Protein AF-A0AAW9I8V8-F1 (afdb_monomer)

Nearest PDB structures (foldseek):
  6n9m-assembly1_A  TM=9.221E-01  e=2.741E-08  Salmonella enterica subsp. enterica serovar Typhimurium str. LT2
  3rys-assembly2_B  TM=9.047E-01  e=4.796E-08  Paenarthrobacter aurescens TC1
  3pbm-assembly1_A  TM=9.162E-01  e=6.545E-08  Pseudomonas aeruginosa
  6n91-assembly1_B  TM=9.240E-01  e=1.297E-07  Vibrio cholerae O1 biovar El Tor str. N16961
  4gxw-assembly2_B  TM=9.388E-01  e=1.663E-07  Burkholderia ambifaria AMMD

Sequence (135 aa):
VSEVIESIIDGIKDAEEKYPIKANLILGCMRTMTLDDAIYVVEEGKKFLNKGVVAIDLCGAENEGFAFEFKEAIDLAREYGYRVTIHAGEAASGVNVLEAVEILKAERIGHGIGIRDVKDAYDIVKNKNIVLEMC

pLDDT: mean 97.67, std 1.75, range [90.06, 98.88]

Radius of gyration: 15.3 Å; Cα contacts (8 Å, |Δi|>4): 236; chains: 1; bounding box: 38×30×40 Å

Organism: Clostridium perfringens (NCBI:txid1502)

Mean predicted aligned error: 2.28 Å

InterPro domains:
  IPR001365 Adenosine deaminase domain [PF00962] (2-135)
  IPR006330 Adenosine/adenine deaminase [PTHR11409] (3-135)
  IPR032466 Metal-dependent hydrolase [SSF51556] (3-135)

Solvent-accessible surface area (backbone atoms only — not comparable to full-atom values): 7240 Å² total; per-residue (Å²): 110,54,70,60,53,51,53,51,41,51,53,48,51,59,45,46,76,76,39,103,56,85,84,74,40,66,49,72,37,49,64,88,54,54,58,68,57,42,35,49,50,44,61,49,45,56,84,34,53,87,69,39,33,54,30,38,32,43,38,70,84,63,66,86,68,53,46,69,67,44,31,65,37,45,53,52,31,46,74,76,63,39,42,39,38,30,54,21,8,73,80,56,42,10,64,49,37,36,36,32,44,72,68,50,54,32,57,30,28,33,40,39,68,23,20,81,83,25,68,68,24,42,47,51,36,62,76,68,65,42,47,63,51,76,126

Secondary structure (DSSP, 8-state):
-HHHHHHHHHHHHHHHHHSS----EEEEEETTS-HHHHHHHHHHHGGGBTTTEEEEEEESS--TTHHHHTHHHHHHHHHHT-EEEEEESSSS-HHHHHHHHHTS--SEEEE-GGGGG-HHHHHHHHHHTPEEE--

Structure (mmCIF, N/CA/C/O backbone):
data_AF-A0AAW9I8V8-F1
#
_entry.id   AF-A0AAW9I8V8-F1
#
loop_
_atom_site.group_PDB
_atom_site.id
_atom_site.type_symbol
_atom_site.label_atom_id
_atom_site.label_alt_id
_atom_site.label_comp_id
_atom_site.label_asym_id
_atom_site.label_entity_id
_atom_site.label_seq_id
_atom_site.pdbx_PDB_ins_code
_atom_site.Cartn_x
_atom_site.Cartn_y
_atom_site.Cartn_z
_atom_site.occupancy
_atom_site.B_iso_or_equiv
_atom_site.auth_seq_id
_atom_site.auth_comp_id
_atom_site.auth_asym_id
_atom_site.auth_atom_id
_atom_site.pdbx_PDB_model_num
ATOM 1 N N . VAL A 1 1 ? 3.437 13.163 12.119 1.00 90.06 1 VAL A N 1
ATOM 2 C CA . VAL A 1 1 ? 2.765 11.957 11.572 1.00 90.06 1 VAL A CA 1
ATOM 3 C C . VAL A 1 1 ? 1.784 11.361 12.578 1.00 90.06 1 VAL A C 1
ATOM 5 O O . VAL A 1 1 ? 0.604 11.332 12.262 1.00 90.06 1 VAL A O 1
ATOM 8 N N . SER A 1 2 ? 2.213 10.977 13.789 1.00 95.75 2 SER A N 1
ATOM 9 C CA . SER A 1 2 ? 1.327 10.356 14.800 1.00 95.75 2 SER A CA 1
ATOM 10 C C . SER A 1 2 ? 0.019 11.115 15.093 1.00 95.75 2 SER A C 1
ATOM 12 O O . SER A 1 2 ? -1.040 10.506 15.037 1.00 95.75 2 SER A O 1
ATOM 14 N N . GLU A 1 3 ? 0.067 12.431 15.334 1.00 97.88 3 GLU A N 1
ATOM 15 C CA . GLU A 1 3 ? -1.138 13.237 15.632 1.00 97.88 3 GLU A CA 1
ATOM 16 C C . GLU A 1 3 ? -2.171 13.215 14.488 1.00 97.88 3 GLU A C 1
ATOM 18 O O . GLU A 1 3 ? -3.377 13.158 14.721 1.00 97.88 3 GLU A O 1
ATOM 23 N N . VAL A 1 4 ? -1.701 13.197 13.234 1.00 98.25 4 VAL A N 1
ATOM 24 C CA . VAL A 1 4 ? -2.569 13.109 12.049 1.00 98.25 4 VAL A CA 1
ATOM 25 C C . VAL A 1 4 ? -3.235 11.736 11.974 1.00 98.25 4 VAL A C 1
ATOM 27 O O . VAL A 1 4 ? -4.433 11.652 11.717 1.00 98.25 4 VAL A O 1
ATOM 30 N N . ILE A 1 5 ? -2.478 10.664 12.230 1.00 98.44 5 ILE A N 1
ATOM 31 C CA . ILE A 1 5 ? -3.011 9.295 12.255 1.00 98.44 5 ILE A CA 1
ATOM 32 C C . ILE A 1 5 ? -4.076 9.161 13.350 1.00 98.44 5 ILE A C 1
ATOM 34 O O . ILE A 1 5 ? -5.162 8.651 13.081 1.00 98.44 5 ILE A O 1
ATOM 38 N N . GLU A 1 6 ? -3.789 9.650 14.557 1.00 98.38 6 GLU A N 1
ATOM 39 C CA . GLU A 1 6 ? -4.718 9.620 15.691 1.00 98.38 6 GLU A CA 1
ATOM 40 C C . GLU A 1 6 ? -6.015 10.374 15.378 1.00 98.38 6 GLU A C 1
ATOM 42 O O . GLU A 1 6 ? -7.100 9.813 15.522 1.00 98.38 6 GLU A O 1
ATOM 47 N N . SER A 1 7 ? -5.904 11.581 14.817 1.00 98.62 7 SER A N 1
ATOM 48 C CA . SER A 1 7 ? -7.061 12.396 14.426 1.00 98.62 7 SER A CA 1
ATOM 49 C C . SER A 1 7 ? -7.964 11.695 13.401 1.00 98.62 7 SER A C 1
ATOM 51 O O . SER A 1 7 ? -9.190 11.770 13.492 1.00 98.62 7 SER A O 1
ATOM 53 N N . ILE A 1 8 ? -7.382 10.988 12.423 1.00 98.62 8 ILE A N 1
ATOM 54 C CA . ILE A 1 8 ? -8.154 10.224 11.428 1.00 98.62 8 ILE A CA 1
ATOM 55 C C . ILE A 1 8 ? -8.848 9.026 12.082 1.00 98.62 8 ILE A C 1
ATOM 57 O O . ILE A 1 8 ? -10.013 8.758 11.793 1.00 98.62 8 ILE A O 1
ATOM 61 N N . ILE A 1 9 ? -8.151 8.307 12.965 1.00 98.50 9 ILE A N 1
ATOM 62 C CA . ILE A 1 9 ? -8.713 7.156 13.680 1.00 98.50 9 ILE A CA 1
ATOM 63 C C . ILE A 1 9 ? -9.888 7.583 14.563 1.00 98.50 9 ILE A C 1
ATOM 65 O O . ILE A 1 9 ? -10.900 6.886 14.598 1.00 98.50 9 ILE A O 1
ATOM 69 N N . ASP A 1 10 ? -9.789 8.721 15.244 1.00 98.50 10 ASP A N 1
ATOM 70 C CA . ASP A 1 10 ? -10.889 9.244 16.053 1.00 98.50 10 ASP A CA 1
ATOM 71 C C . ASP A 1 10 ? -12.086 9.645 15.182 1.00 98.50 10 ASP A C 1
ATOM 73 O O . ASP A 1 10 ? -13.217 9.272 15.488 1.00 98.50 10 ASP A O 1
ATOM 77 N N . GLY A 1 11 ? -11.846 10.264 14.020 1.00 98.62 11 GLY A N 1
ATOM 78 C CA . GLY A 1 11 ? -12.899 10.512 13.031 1.00 98.62 11 GLY A CA 1
ATOM 79 C C . GLY A 1 11 ? -13.570 9.232 12.510 1.00 98.62 11 GLY A C 1
ATOM 80 O O . GLY A 1 11 ? -14.786 9.209 12.311 1.00 98.62 11 GLY A O 1
ATOM 81 N N . ILE A 1 12 ? -12.805 8.149 12.322 1.00 98.50 12 ILE A N 1
ATOM 82 C CA . ILE A 1 12 ? -13.348 6.828 11.968 1.00 98.50 12 ILE A CA 1
ATOM 83 C C . ILE A 1 12 ? -14.254 6.305 13.090 1.00 98.50 12 ILE A C 1
ATOM 85 O O . ILE A 1 12 ? -15.381 5.903 12.802 1.00 98.50 12 ILE A O 1
ATOM 89 N N . LYS A 1 13 ? -13.810 6.345 14.355 1.00 98.19 13 LYS A N 1
ATOM 90 C CA . LYS A 1 13 ? -14.615 5.890 15.506 1.00 98.19 13 LYS A CA 1
ATOM 91 C C . LYS A 1 13 ? -15.937 6.651 15.595 1.00 98.19 13 LYS A C 1
ATOM 93 O O . LYS A 1 13 ? -16.993 6.026 15.652 1.00 98.19 13 LYS A O 1
ATOM 98 N N . ASP A 1 14 ? -15.883 7.978 15.503 1.00 98.44 14 ASP A N 1
ATOM 99 C CA . ASP A 1 14 ? -17.065 8.842 15.505 1.00 98.44 14 ASP A CA 1
ATOM 100 C C . ASP A 1 14 ? -18.064 8.474 14.397 1.00 98.44 14 ASP A C 1
ATOM 102 O O . ASP A 1 14 ? -19.281 8.561 14.585 1.00 98.44 14 ASP A O 1
ATOM 106 N N . ALA A 1 15 ? -17.566 8.103 13.214 1.00 98.44 15 ALA A N 1
ATOM 107 C CA . ALA A 1 15 ? -18.404 7.712 12.088 1.00 98.44 15 ALA A CA 1
ATOM 108 C C . ALA A 1 15 ? -19.019 6.316 12.281 1.00 98.44 15 ALA A C 1
ATOM 110 O O . ALA A 1 15 ? -20.198 6.136 11.976 1.00 98.44 15 ALA A O 1
ATOM 111 N N . GLU A 1 16 ? -18.265 5.352 12.818 1.00 98.25 16 GLU A N 1
ATOM 112 C CA . GLU A 1 16 ? -18.773 4.007 13.127 1.00 98.25 16 GLU A CA 1
ATOM 113 C C . GLU A 1 16 ? -19.827 4.003 14.247 1.00 98.25 16 GLU A C 1
ATOM 115 O O . GLU A 1 16 ? -20.674 3.111 14.284 1.00 98.25 16 GLU A O 1
ATOM 120 N N . GLU A 1 17 ? -19.804 4.986 15.154 1.00 98.19 17 GLU A N 1
ATOM 121 C CA . GLU A 1 17 ? -20.857 5.168 16.164 1.00 98.19 17 GLU A CA 1
ATOM 122 C C . GLU A 1 17 ? -22.158 5.723 15.565 1.00 98.19 17 GLU A C 1
ATOM 124 O O . GLU A 1 17 ? -23.254 5.396 16.026 1.00 98.19 17 GLU A O 1
ATOM 129 N N . LYS A 1 18 ? -22.051 6.571 14.536 1.00 98.62 18 LYS A N 1
ATOM 130 C CA . LYS A 1 18 ? -23.192 7.281 13.932 1.00 98.62 18 LYS A CA 1
ATOM 131 C C . LYS A 1 18 ? -23.829 6.522 12.772 1.00 98.62 18 LYS A C 1
ATOM 133 O O . LYS A 1 18 ? -25.017 6.704 12.504 1.00 98.62 18 LYS A O 1
ATOM 138 N N . TYR A 1 19 ? -23.056 5.698 12.072 1.00 98.38 19 TYR A N 1
ATOM 139 C CA . TYR A 1 19 ? -23.467 5.053 10.831 1.00 98.38 19 TYR A CA 1
ATOM 140 C C . TYR A 1 19 ? -23.111 3.561 10.839 1.00 98.38 19 TYR A C 1
ATOM 142 O O . TYR A 1 19 ? -22.099 3.174 11.419 1.00 98.38 19 TYR A O 1
ATOM 150 N N . PRO A 1 20 ? -23.886 2.700 10.153 1.00 97.81 20 PRO A N 1
ATOM 151 C CA . PRO A 1 20 ? -23.621 1.263 10.074 1.00 97.81 20 PRO A CA 1
ATOM 152 C C . PRO A 1 20 ? -22.504 0.948 9.063 1.00 97.81 20 PRO A C 1
ATOM 154 O O . PRO A 1 20 ? -22.692 0.168 8.130 1.00 97.81 20 PRO A O 1
ATOM 157 N N . ILE A 1 21 ? -21.346 1.585 9.223 1.00 97.88 21 ILE A N 1
ATOM 158 C CA . ILE A 1 21 ? -20.149 1.380 8.405 1.00 97.88 21 ILE A CA 1
ATOM 159 C C . ILE A 1 21 ? -19.007 0.858 9.271 1.00 97.88 21 ILE A C 1
ATOM 161 O O . ILE A 1 21 ? -19.015 1.019 10.490 1.00 97.88 21 ILE A O 1
ATOM 165 N N . LYS A 1 22 ? -18.025 0.232 8.621 1.00 97.81 22 LYS A N 1
ATOM 166 C CA . LYS A 1 22 ? -16.734 -0.108 9.215 1.00 97.81 22 LYS A CA 1
ATOM 167 C C . LYS A 1 22 ? -15.612 0.437 8.354 1.00 97.81 22 LYS A C 1
ATOM 169 O O . LYS A 1 22 ? -15.703 0.358 7.128 1.00 97.81 22 LYS A O 1
ATOM 174 N N . ALA A 1 23 ? -14.575 0.974 8.981 1.00 98.12 23 ALA A N 1
ATOM 175 C CA . ALA A 1 23 ? -13.451 1.568 8.279 1.00 98.12 23 ALA A CA 1
ATOM 176 C C . ALA A 1 23 ? -12.120 1.258 8.969 1.00 98.12 23 ALA A C 1
ATOM 178 O O . ALA A 1 23 ? -12.029 1.090 10.179 1.00 98.12 23 ALA A O 1
ATOM 179 N N . ASN A 1 24 ? -11.073 1.193 8.155 1.00 98.25 24 ASN A N 1
ATOM 180 C CA . ASN A 1 24 ? -9.689 1.109 8.596 1.00 98.25 24 ASN A CA 1
ATOM 181 C C . ASN A 1 24 ? -8.864 2.124 7.802 1.00 98.25 24 ASN A C 1
ATOM 183 O O . ASN A 1 24 ? -9.289 2.592 6.745 1.00 98.25 24 ASN A O 1
ATOM 187 N N . LEU A 1 25 ? -7.668 2.418 8.295 1.00 98.69 25 LEU A N 1
ATOM 188 C CA . LEU A 1 25 ? -6.722 3.341 7.694 1.00 98.69 25 LEU A CA 1
ATOM 189 C C . LEU A 1 25 ? -5.575 2.583 7.012 1.00 98.69 25 LEU A C 1
ATOM 191 O O . LEU A 1 25 ? -4.927 1.717 7.611 1.00 98.69 25 LEU A O 1
ATOM 195 N N . ILE A 1 26 ? -5.315 2.947 5.759 1.00 98.75 26 ILE A N 1
ATOM 196 C CA . ILE A 1 26 ? -4.112 2.581 5.009 1.00 98.75 26 ILE A CA 1
ATOM 197 C C . ILE A 1 26 ? -3.215 3.815 4.977 1.00 98.75 26 ILE A C 1
ATOM 199 O O . ILE A 1 26 ? -3.677 4.900 4.623 1.00 98.75 26 ILE A O 1
ATOM 203 N N . LEU A 1 27 ? -1.955 3.669 5.378 1.00 98.69 27 LEU A N 1
ATOM 204 C CA . LEU A 1 27 ? -0.986 4.758 5.291 1.00 98.69 27 LEU A CA 1
ATOM 205 C C . LEU A 1 27 ? -0.410 4.782 3.873 1.00 98.69 27 LEU A C 1
ATOM 207 O O . LEU A 1 27 ? 0.171 3.797 3.436 1.00 98.69 27 LEU A O 1
ATOM 211 N N . GLY A 1 28 ? -0.594 5.885 3.151 1.00 98.12 28 GLY A N 1
ATOM 212 C CA . GLY A 1 28 ? -0.028 6.068 1.815 1.00 98.12 28 GLY A CA 1
ATOM 213 C C . GLY A 1 28 ? 1.290 6.829 1.879 1.00 98.12 28 GLY A C 1
ATOM 214 O O . GLY A 1 28 ? 1.312 7.979 2.320 1.00 98.12 28 GLY A O 1
ATOM 215 N N . CYS A 1 29 ? 2.373 6.206 1.424 1.00 97.94 29 CYS A N 1
ATOM 216 C CA . CYS A 1 29 ? 3.652 6.870 1.197 1.00 97.94 29 CYS A CA 1
ATOM 217 C C . CYS A 1 29 ? 3.717 7.363 -0.255 1.00 97.94 29 CYS A C 1
ATOM 219 O O . CYS A 1 29 ? 3.482 6.609 -1.200 1.00 97.94 29 CYS A O 1
ATOM 221 N N . MET A 1 30 ? 4.045 8.641 -0.441 1.00 97.19 30 MET A N 1
ATOM 222 C CA . MET A 1 30 ? 4.167 9.229 -1.774 1.00 97.19 30 MET A CA 1
ATOM 223 C C . MET A 1 30 ? 5.531 8.877 -2.368 1.00 97.19 30 MET A C 1
ATOM 225 O O . MET A 1 30 ? 6.547 9.077 -1.715 1.00 97.19 30 MET A O 1
ATOM 229 N N . ARG A 1 31 ? 5.587 8.469 -3.637 1.00 95.62 31 ARG A N 1
ATOM 230 C CA . ARG A 1 31 ? 6.851 8.192 -4.356 1.00 95.62 31 ARG A CA 1
ATOM 231 C C . ARG A 1 31 ? 7.799 9.387 -4.473 1.00 95.62 31 ARG A C 1
ATOM 233 O O . ARG A 1 31 ? 8.955 9.221 -4.820 1.00 95.62 31 ARG A O 1
ATOM 240 N N . THR A 1 32 ? 7.308 10.599 -4.227 1.00 94.44 32 THR A N 1
ATOM 241 C CA . THR A 1 32 ? 8.132 11.815 -4.171 1.00 94.44 32 THR A CA 1
ATOM 242 C C . THR A 1 32 ? 8.808 12.018 -2.812 1.00 94.44 32 THR A C 1
ATOM 244 O O . THR A 1 32 ? 9.557 12.978 -2.656 1.00 94.44 32 THR A O 1
ATOM 247 N N . MET A 1 33 ? 8.492 11.189 -1.812 1.00 95.56 33 MET A N 1
ATOM 248 C CA . MET A 1 33 ? 9.166 11.185 -0.514 1.00 95.56 33 MET A CA 1
ATOM 249 C C . MET A 1 33 ? 10.535 10.525 -0.629 1.00 95.56 33 MET A C 1
ATOM 251 O O . MET A 1 33 ? 10.772 9.715 -1.520 1.00 95.56 33 MET A O 1
ATOM 255 N N . THR A 1 34 ? 11.423 10.841 0.309 1.00 97.69 34 THR A N 1
ATOM 256 C CA . THR A 1 34 ? 12.653 10.065 0.467 1.00 97.69 34 THR A CA 1
ATOM 257 C C . THR A 1 34 ? 12.344 8.692 1.071 1.00 97.69 34 THR A C 1
ATOM 259 O O . THR A 1 34 ? 11.308 8.504 1.720 1.00 97.69 34 THR A O 1
ATOM 262 N N . LEU A 1 35 ? 13.258 7.733 0.897 1.00 98.00 35 LEU A N 1
ATOM 263 C CA . LEU A 1 35 ? 13.167 6.436 1.571 1.00 98.00 35 LEU A CA 1
ATOM 264 C C . LEU A 1 35 ? 13.086 6.599 3.101 1.00 98.00 35 LEU A C 1
ATOM 266 O O . LEU A 1 35 ? 12.248 5.958 3.732 1.00 98.00 35 LEU A O 1
ATOM 270 N N . ASP A 1 36 ? 13.883 7.502 3.679 1.00 98.56 36 ASP A N 1
ATOM 271 C CA . ASP A 1 36 ? 13.893 7.781 5.122 1.00 98.56 36 ASP A CA 1
ATOM 272 C C . ASP A 1 36 ? 12.534 8.294 5.616 1.00 98.56 36 ASP A C 1
ATOM 274 O O . ASP A 1 36 ? 12.040 7.858 6.657 1.00 98.56 36 ASP A O 1
ATOM 278 N N . ASP A 1 37 ? 11.879 9.173 4.852 1.00 98.44 37 ASP A N 1
ATOM 279 C CA . ASP A 1 37 ? 10.543 9.659 5.204 1.00 98.44 37 ASP A CA 1
ATOM 280 C C . ASP A 1 37 ? 9.493 8.537 5.127 1.00 98.44 37 ASP A C 1
ATOM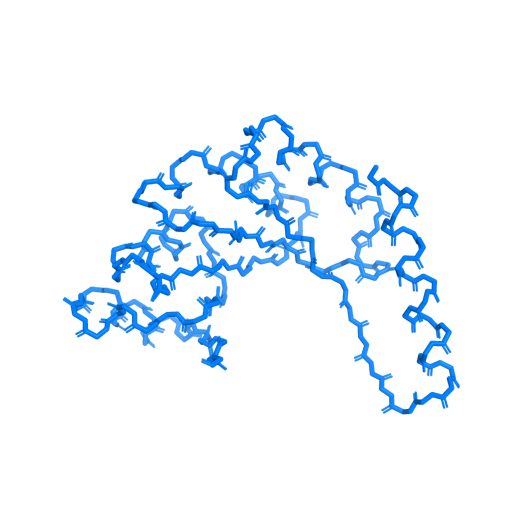 282 O O . ASP A 1 37 ? 8.582 8.478 5.957 1.00 98.44 37 ASP A O 1
ATOM 286 N N . ALA A 1 38 ? 9.604 7.629 4.150 1.00 98.50 38 ALA A N 1
ATOM 287 C CA . ALA A 1 38 ? 8.715 6.472 4.045 1.00 98.50 38 ALA A CA 1
ATOM 288 C C . ALA A 1 38 ? 8.914 5.499 5.221 1.00 98.50 38 ALA A C 1
ATOM 290 O O . ALA A 1 38 ? 7.931 5.025 5.796 1.00 98.50 38 ALA A O 1
ATOM 291 N N . ILE A 1 39 ? 10.165 5.253 5.627 1.00 98.75 39 ILE A N 1
ATOM 292 C CA . ILE A 1 39 ? 10.503 4.485 6.835 1.00 98.75 39 ILE A CA 1
ATOM 293 C C . ILE A 1 39 ? 9.908 5.165 8.072 1.00 98.75 39 ILE A C 1
ATOM 295 O O . ILE A 1 39 ? 9.239 4.510 8.873 1.00 98.75 39 ILE A O 1
ATOM 299 N N . TYR A 1 40 ? 10.058 6.484 8.196 1.00 98.56 40 TYR A N 1
ATOM 300 C CA . TYR A 1 40 ? 9.511 7.247 9.316 1.00 98.56 40 TYR A CA 1
ATOM 301 C C . TYR A 1 40 ? 7.980 7.121 9.425 1.00 98.56 40 TYR A C 1
ATOM 303 O O . TYR A 1 40 ? 7.445 6.963 10.525 1.00 98.56 40 TYR A O 1
ATOM 311 N N . VAL A 1 41 ? 7.250 7.119 8.301 1.00 98.56 41 VAL A N 1
ATOM 312 C CA . VAL A 1 41 ? 5.795 6.862 8.295 1.00 98.56 41 VAL A CA 1
ATOM 313 C C . VAL A 1 41 ? 5.465 5.461 8.814 1.00 98.56 41 VAL A C 1
ATOM 315 O O . VAL A 1 41 ? 4.537 5.312 9.616 1.00 98.56 41 VAL A O 1
ATOM 318 N N . VAL A 1 42 ? 6.221 4.443 8.396 1.00 98.62 42 VAL A N 1
ATOM 319 C CA . VAL A 1 42 ? 6.050 3.057 8.859 1.00 98.62 42 VAL A CA 1
ATOM 320 C C . VAL A 1 42 ? 6.306 2.942 10.365 1.00 98.62 42 VAL A C 1
ATOM 322 O O . VAL A 1 42 ? 5.518 2.330 11.087 1.00 98.62 42 VAL A O 1
ATOM 325 N N . GLU A 1 43 ? 7.369 3.563 10.873 1.00 98.50 43 GLU A N 1
ATOM 326 C CA . GLU A 1 43 ? 7.697 3.539 12.301 1.00 98.50 43 GLU A CA 1
ATOM 327 C C . GLU A 1 43 ? 6.649 4.253 13.159 1.00 98.50 43 GLU A C 1
ATOM 329 O O . GLU A 1 43 ? 6.204 3.721 14.182 1.00 98.50 43 GLU A O 1
ATOM 334 N N . GLU A 1 44 ? 6.205 5.436 12.735 1.00 98.38 44 GLU A N 1
ATOM 335 C CA . GLU A 1 44 ? 5.198 6.204 13.463 1.00 98.38 44 GLU A CA 1
ATOM 336 C C . GLU A 1 44 ? 3.829 5.520 13.436 1.00 98.38 44 GLU A C 1
ATOM 338 O O . GLU A 1 44 ? 3.140 5.457 14.459 1.00 98.38 44 GLU A O 1
ATOM 343 N N . GLY A 1 45 ? 3.454 4.942 12.293 1.00 98.44 45 GLY A N 1
ATOM 344 C CA . GLY A 1 45 ? 2.203 4.211 12.145 1.00 98.44 45 GLY A CA 1
ATOM 345 C C . GLY A 1 45 ? 2.118 2.955 13.014 1.00 98.44 45 GLY A C 1
ATOM 346 O O . GLY A 1 45 ? 1.015 2.562 13.401 1.00 98.44 45 GLY A O 1
ATOM 347 N N . LYS A 1 46 ? 3.257 2.336 13.367 1.00 98.31 46 LYS A N 1
ATOM 348 C CA . LYS A 1 46 ? 3.303 1.044 14.072 1.00 98.31 46 LYS A CA 1
ATOM 349 C C . LYS A 1 46 ? 2.527 1.089 15.386 1.00 98.31 46 LYS A C 1
ATOM 351 O O . LYS A 1 46 ? 1.883 0.117 15.774 1.00 98.31 46 LYS A O 1
ATOM 356 N N . LYS A 1 47 ? 2.549 2.241 16.062 1.00 97.69 47 LYS A N 1
ATOM 357 C CA . LYS A 1 47 ? 1.849 2.497 17.335 1.00 97.69 47 LYS A CA 1
ATOM 358 C C . LYS A 1 47 ? 0.326 2.316 17.223 1.00 97.69 47 LYS A C 1
ATOM 360 O O . LYS A 1 47 ? -0.334 2.018 18.229 1.00 97.69 47 LYS A O 1
ATOM 365 N N . PHE A 1 48 ? -0.199 2.470 16.006 1.00 98.50 48 PHE A N 1
ATOM 366 C CA . PHE A 1 48 ? -1.613 2.437 15.639 1.00 98.50 48 PHE A CA 1
ATOM 367 C C . PHE A 1 48 ? -2.016 1.173 14.866 1.00 98.50 48 PHE A C 1
ATOM 369 O O . PHE A 1 48 ? -3.196 1.011 14.539 1.00 98.50 48 PHE A O 1
ATOM 376 N N . LEU A 1 49 ? -1.073 0.267 14.585 1.00 97.81 49 LEU A N 1
ATOM 377 C CA . LEU A 1 49 ? -1.367 -0.995 13.915 1.00 97.81 49 LEU A CA 1
ATOM 378 C C . LEU A 1 49 ? -2.338 -1.827 14.768 1.00 97.81 49 LEU A C 1
ATOM 380 O O . LEU A 1 49 ? -2.151 -1.968 15.979 1.00 97.81 49 LEU A O 1
ATOM 384 N N . ASN A 1 50 ? -3.398 -2.350 14.147 1.00 95.12 50 ASN A N 1
ATOM 385 C CA . ASN A 1 50 ? -4.531 -3.013 14.816 1.00 95.12 50 ASN A CA 1
ATOM 386 C C . ASN A 1 50 ? -5.343 -2.110 15.771 1.00 95.12 50 ASN A C 1
ATOM 388 O O . ASN A 1 50 ? -6.168 -2.606 16.536 1.00 95.12 50 ASN A O 1
ATOM 392 N N . LYS A 1 51 ? -5.140 -0.787 15.720 1.00 97.25 51 LYS A N 1
ATOM 393 C CA . LYS A 1 51 ? -5.942 0.233 16.426 1.00 97.25 51 LYS A CA 1
ATOM 394 C C . LYS A 1 51 ? -6.613 1.216 15.460 1.00 97.25 51 LYS A C 1
ATOM 396 O O . LYS A 1 51 ? -6.975 2.318 15.854 1.00 97.25 51 LYS A O 1
ATOM 401 N N . GLY A 1 52 ? -6.730 0.826 14.194 1.00 97.62 52 GLY A N 1
ATOM 402 C CA . GLY A 1 52 ? -7.272 1.632 1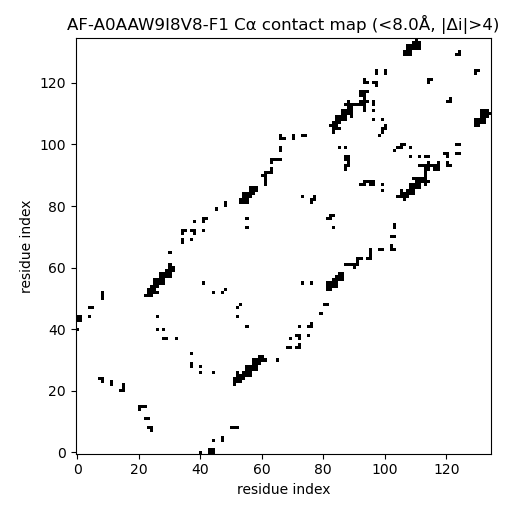3.104 1.00 97.62 52 GLY A CA 1
ATOM 403 C C . GLY A 1 52 ? -6.396 1.558 11.857 1.00 97.62 52 GLY A C 1
ATOM 404 O O . GLY A 1 52 ? -6.928 1.429 10.763 1.00 97.62 52 GLY A O 1
ATOM 405 N N . VAL A 1 53 ? -5.064 1.543 12.004 1.00 98.69 53 VAL A N 1
ATOM 406 C CA . VAL A 1 53 ? -4.142 1.304 10.879 1.00 98.69 53 VAL A CA 1
ATOM 407 C C . VAL A 1 53 ? -4.031 -0.192 10.596 1.00 98.69 53 VAL A C 1
ATOM 409 O O . VAL A 1 53 ? -3.870 -0.991 11.524 1.00 98.69 53 VAL A O 1
ATOM 412 N N . VAL A 1 54 ? -4.095 -0.568 9.315 1.00 98.69 54 VAL A N 1
ATOM 413 C CA . VAL A 1 54 ? -4.043 -1.978 8.879 1.00 98.69 54 VAL A CA 1
ATOM 414 C C . VAL A 1 54 ? -3.056 -2.260 7.749 1.00 98.69 54 VAL A C 1
ATOM 416 O O . VAL A 1 54 ? -2.621 -3.403 7.603 1.00 98.69 54 VAL A O 1
ATOM 419 N N . ALA A 1 55 ? -2.712 -1.260 6.938 1.00 98.75 55 ALA A N 1
ATOM 420 C CA . ALA A 1 55 ? -1.896 -1.465 5.747 1.00 98.75 55 ALA A CA 1
ATOM 421 C C . ALA A 1 55 ? -1.034 -0.247 5.402 1.00 98.75 55 ALA A C 1
ATOM 423 O O . ALA A 1 55 ? -1.271 0.857 5.900 1.00 98.75 55 ALA A O 1
ATOM 424 N N . ILE A 1 56 ? -0.047 -0.484 4.544 1.00 98.81 56 ILE A N 1
ATOM 425 C CA . ILE A 1 56 ? 0.785 0.523 3.883 1.00 98.81 56 ILE A CA 1
ATOM 426 C C . ILE A 1 56 ? 0.514 0.478 2.372 1.00 98.81 56 ILE A C 1
ATOM 428 O O . ILE A 1 56 ? 0.169 -0.581 1.836 1.00 98.81 56 ILE A O 1
ATOM 432 N N . ASP A 1 57 ? 0.676 1.621 1.714 1.00 98.81 57 ASP A N 1
ATOM 433 C CA . ASP A 1 57 ? 0.594 1.796 0.265 1.00 98.81 57 ASP A CA 1
ATOM 434 C C . ASP A 1 57 ? 1.731 2.685 -0.261 1.00 98.81 57 ASP A C 1
ATOM 436 O O . ASP A 1 57 ? 2.281 3.506 0.477 1.00 98.81 57 ASP A O 1
ATOM 440 N N . LEU A 1 58 ? 2.064 2.529 -1.545 1.00 98.00 58 LEU A N 1
ATOM 441 C CA . LEU A 1 58 ? 2.895 3.463 -2.307 1.00 98.00 58 LEU A CA 1
ATOM 442 C C . LEU A 1 58 ? 2.068 4.077 -3.433 1.00 98.00 58 LEU A C 1
ATOM 444 O O . LEU A 1 58 ? 1.587 3.366 -4.315 1.00 98.00 58 LEU A O 1
ATOM 448 N N . CYS A 1 59 ? 1.965 5.404 -3.433 1.00 95.94 59 CYS A N 1
ATOM 449 C CA . CYS A 1 59 ? 1.133 6.169 -4.358 1.00 95.94 59 CYS A CA 1
ATOM 450 C C . CYS A 1 59 ? 1.856 7.423 -4.892 1.00 95.94 59 CYS A C 1
ATOM 452 O O . CYS A 1 59 ? 3.040 7.654 -4.633 1.00 95.94 59 CYS A O 1
ATOM 454 N N . GLY A 1 60 ? 1.168 8.230 -5.703 1.00 94.31 60 GLY A N 1
ATOM 455 C CA . GLY A 1 60 ? 1.762 9.364 -6.422 1.00 94.31 60 GLY A CA 1
ATOM 456 C C . GLY A 1 60 ? 2.336 8.978 -7.790 1.00 94.31 60 GLY A C 1
ATOM 457 O O . GLY A 1 60 ? 2.197 7.835 -8.222 1.00 94.31 60 GLY A O 1
ATOM 458 N N . ALA A 1 61 ? 2.965 9.941 -8.476 1.00 93.19 61 ALA A N 1
ATOM 459 C CA . ALA A 1 61 ? 3.424 9.788 -9.861 1.00 93.19 61 ALA A CA 1
ATOM 460 C C . ALA A 1 61 ? 4.247 8.507 -10.066 1.00 93.19 61 ALA A C 1
ATOM 462 O O . ALA A 1 61 ? 5.230 8.262 -9.366 1.00 93.19 61 ALA A O 1
ATOM 463 N N . GLU A 1 62 ? 3.809 7.683 -11.013 1.00 93.50 62 GLU A N 1
ATOM 464 C CA . GLU A 1 62 ? 4.359 6.353 -11.228 1.00 93.50 62 GLU A CA 1
ATOM 465 C C . GLU A 1 62 ? 5.556 6.400 -12.190 1.00 93.50 62 GLU A C 1
ATOM 467 O O . GLU A 1 62 ? 5.405 6.743 -13.359 1.00 93.50 62 GLU A O 1
ATOM 472 N N . ASN A 1 63 ? 6.737 6.027 -11.693 1.00 90.75 63 ASN A N 1
ATOM 473 C CA . ASN A 1 63 ? 7.961 5.851 -12.481 1.00 90.75 63 ASN A CA 1
ATOM 474 C C . ASN A 1 63 ? 8.381 4.375 -12.459 1.00 90.75 63 ASN A C 1
ATOM 476 O O . ASN A 1 63 ? 7.949 3.630 -11.588 1.00 90.75 63 ASN A O 1
ATOM 480 N N . GLU A 1 64 ? 9.224 3.927 -13.384 1.00 92.69 64 GLU A N 1
ATOM 481 C CA . GLU A 1 64 ? 9.803 2.577 -13.298 1.00 92.69 64 GLU A CA 1
ATOM 482 C C . GLU A 1 64 ? 10.823 2.483 -12.150 1.00 92.69 64 GLU A C 1
ATOM 484 O O . GLU A 1 64 ? 11.454 3.476 -11.783 1.00 92.69 64 GLU A O 1
ATOM 489 N N . GLY A 1 65 ? 10.988 1.293 -11.565 1.00 93.44 65 GLY A N 1
ATOM 490 C CA . GLY A 1 65 ? 12.016 1.024 -10.554 1.00 93.44 65 GLY A CA 1
ATOM 491 C C . GLY A 1 65 ? 11.686 1.455 -9.117 1.00 93.44 65 GLY A C 1
ATOM 492 O O . GLY A 1 65 ? 12.478 1.172 -8.214 1.00 93.44 65 GLY A O 1
ATOM 493 N N . PHE A 1 66 ? 10.512 2.054 -8.858 1.00 96.31 66 PHE A N 1
ATOM 494 C CA . PHE A 1 66 ? 10.115 2.470 -7.498 1.00 96.31 66 PHE A CA 1
ATOM 495 C C . PHE A 1 66 ? 10.099 1.295 -6.506 1.00 96.31 66 PHE A C 1
ATOM 497 O O . PHE A 1 66 ? 10.303 1.477 -5.306 1.00 96.31 66 PHE A O 1
ATOM 504 N N . ALA A 1 67 ? 9.851 0.075 -6.990 1.00 97.62 67 ALA A N 1
ATOM 505 C CA . ALA A 1 67 ? 9.802 -1.113 -6.148 1.00 97.62 67 ALA A CA 1
ATOM 506 C C . ALA A 1 67 ? 11.154 -1.427 -5.497 1.00 97.62 67 ALA A C 1
ATOM 508 O O . ALA A 1 67 ? 11.197 -1.942 -4.382 1.00 97.62 67 ALA A O 1
ATOM 509 N N . PHE A 1 68 ? 12.261 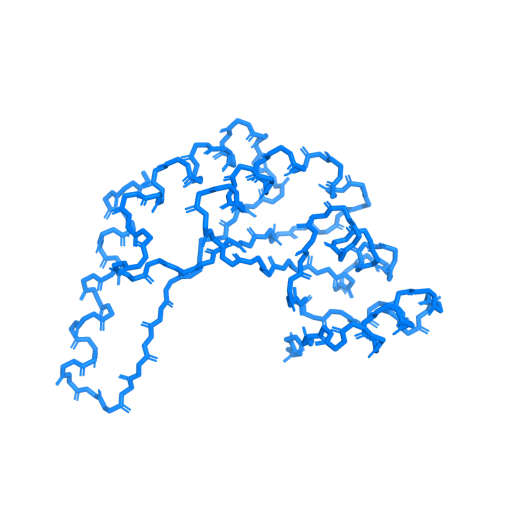-1.106 -6.163 1.00 98.00 68 PHE A N 1
ATOM 510 C CA . PHE A 1 68 ? 13.593 -1.268 -5.588 1.00 98.00 68 PHE A CA 1
ATOM 511 C C . PHE A 1 68 ? 13.919 -0.138 -4.615 1.00 98.00 68 PHE A C 1
ATOM 513 O O . PHE A 1 68 ? 14.473 -0.399 -3.551 1.00 98.00 68 PHE A O 1
ATOM 520 N N . GLU A 1 69 ? 13.536 1.093 -4.960 1.00 97.81 69 GLU A N 1
ATOM 521 C CA . GLU A 1 69 ? 13.782 2.288 -4.149 1.00 97.81 69 GLU A CA 1
ATOM 522 C C . GLU A 1 69 ? 13.123 2.197 -2.769 1.00 97.81 69 GLU A C 1
ATOM 524 O O . GLU A 1 69 ? 13.771 2.441 -1.757 1.00 97.81 69 GLU A O 1
ATOM 529 N N . PHE A 1 70 ? 11.861 1.766 -2.712 1.00 98.44 70 PHE A N 1
ATOM 530 C CA . PHE A 1 70 ? 11.086 1.709 -1.468 1.00 98.44 70 PHE A CA 1
ATOM 531 C C . PHE A 1 70 ? 11.072 0.326 -0.809 1.00 98.44 70 PHE A C 1
ATOM 533 O O . PHE A 1 70 ? 10.321 0.100 0.144 1.00 98.44 70 PHE A O 1
ATOM 540 N N . LYS A 1 71 ? 11.900 -0.611 -1.289 1.00 98.56 71 LYS A N 1
ATOM 541 C CA . LYS A 1 71 ? 11.918 -1.990 -0.791 1.00 98.56 71 LYS A CA 1
ATOM 542 C C . LYS A 1 71 ? 12.113 -2.060 0.723 1.00 98.56 71 LYS A C 1
ATOM 544 O O . LYS A 1 71 ? 11.395 -2.801 1.386 1.00 98.56 71 LYS A O 1
ATOM 549 N N . GLU A 1 72 ? 13.061 -1.294 1.252 1.00 98.69 72 GLU A N 1
ATOM 550 C CA . GLU A 1 72 ? 13.402 -1.312 2.677 1.00 98.69 72 GLU A CA 1
ATOM 551 C C . GLU A 1 72 ? 12.231 -0.848 3.555 1.00 98.69 72 GLU A C 1
ATOM 553 O O . GLU A 1 72 ? 11.879 -1.530 4.516 1.00 98.69 72 GLU A O 1
ATOM 558 N N . ALA A 1 73 ? 11.551 0.241 3.178 1.00 98.69 73 ALA A N 1
ATOM 559 C CA . ALA A 1 73 ? 10.378 0.726 3.905 1.00 98.69 73 ALA A CA 1
ATOM 560 C C . ALA A 1 73 ? 9.238 -0.306 3.915 1.00 98.69 73 ALA A C 1
ATOM 562 O O . ALA A 1 73 ? 8.600 -0.528 4.946 1.00 98.69 73 ALA A O 1
ATOM 563 N N . ILE A 1 74 ? 8.985 -0.964 2.778 1.00 98.81 74 ILE A N 1
ATOM 564 C CA . ILE A 1 74 ? 7.908 -1.955 2.671 1.00 98.81 74 ILE A CA 1
ATOM 565 C C . ILE A 1 74 ? 8.259 -3.263 3.384 1.00 98.81 74 ILE A C 1
ATOM 567 O O . ILE A 1 74 ? 7.391 -3.844 4.038 1.00 98.81 74 ILE A O 1
ATOM 571 N N . ASP A 1 75 ? 9.510 -3.719 3.323 1.00 98.81 75 ASP A N 1
ATOM 572 C CA . ASP A 1 75 ? 9.957 -4.875 4.103 1.00 98.81 75 ASP A CA 1
ATOM 573 C C . ASP A 1 75 ? 9.797 -4.608 5.607 1.00 98.81 75 ASP A C 1
ATOM 575 O O . ASP A 1 75 ? 9.202 -5.434 6.302 1.00 98.81 75 ASP A O 1
ATOM 579 N N . LEU A 1 76 ? 10.202 -3.426 6.090 1.00 98.81 76 LEU A N 1
ATOM 580 C CA . LEU A 1 76 ? 10.012 -3.020 7.485 1.00 98.81 76 LEU A CA 1
ATOM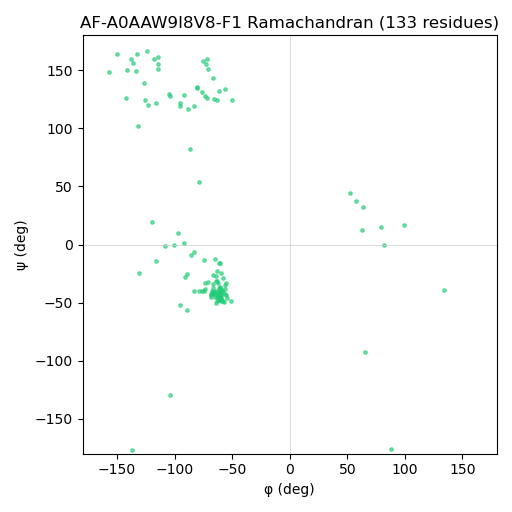 581 C C . LEU A 1 76 ? 8.528 -2.993 7.882 1.00 98.81 76 LEU A C 1
ATOM 583 O O . LEU A 1 76 ? 8.148 -3.482 8.949 1.00 98.81 76 LEU A O 1
ATOM 587 N N . ALA A 1 77 ? 7.659 -2.468 7.013 1.00 98.75 77 ALA A N 1
ATOM 588 C CA . ALA A 1 77 ? 6.219 -2.475 7.252 1.00 98.75 77 ALA A CA 1
ATOM 589 C C . ALA A 1 77 ? 5.693 -3.912 7.394 1.00 98.75 77 ALA A C 1
ATOM 591 O O . ALA A 1 77 ? 4.946 -4.228 8.323 1.00 98.75 77 ALA A O 1
ATOM 592 N N . ARG A 1 78 ? 6.131 -4.827 6.528 1.00 98.62 78 ARG A N 1
ATOM 593 C CA . ARG A 1 78 ? 5.751 -6.242 6.622 1.00 98.62 78 ARG A CA 1
ATOM 594 C C . ARG A 1 78 ? 6.266 -6.893 7.905 1.00 98.62 78 ARG A C 1
ATOM 596 O O . ARG A 1 78 ? 5.518 -7.648 8.522 1.00 98.62 78 ARG A O 1
ATOM 603 N N . GLU A 1 79 ? 7.485 -6.582 8.341 1.00 98.69 79 GLU A N 1
ATOM 604 C CA . GLU A 1 79 ? 8.037 -7.062 9.618 1.00 98.69 79 GLU A CA 1
ATOM 605 C C . GLU A 1 79 ? 7.218 -6.589 10.825 1.00 98.69 79 GLU A C 1
ATOM 607 O O . GLU A 1 79 ? 7.008 -7.344 11.776 1.00 98.69 79 GLU A O 1
ATOM 612 N N . TYR A 1 80 ? 6.700 -5.361 10.781 1.00 98.62 80 TYR A N 1
ATOM 613 C CA . TYR A 1 80 ? 5.804 -4.837 11.813 1.00 98.62 80 TYR A CA 1
ATOM 614 C C . TYR A 1 80 ? 4.385 -5.410 11.745 1.00 98.62 80 TYR A C 1
ATOM 616 O O . TYR A 1 80 ? 3.646 -5.285 12.722 1.00 98.62 80 TYR A O 1
ATOM 624 N N . GLY A 1 81 ? 4.023 -6.083 10.651 1.00 98.56 81 GLY A N 1
ATOM 625 C CA . GLY A 1 81 ? 2.739 -6.762 10.479 1.00 98.56 81 GLY A CA 1
ATOM 626 C C . GLY A 1 81 ? 1.708 -5.978 9.670 1.00 98.56 81 GLY A C 1
ATOM 627 O O . GLY A 1 81 ? 0.521 -6.300 9.730 1.00 98.56 81 GLY A O 1
ATOM 628 N N . TYR A 1 82 ? 2.129 -4.956 8.924 1.00 98.75 82 TYR A N 1
ATOM 629 C CA . TYR A 1 82 ? 1.254 -4.270 7.979 1.00 98.75 82 TYR A CA 1
ATOM 630 C C . TYR A 1 82 ? 0.867 -5.196 6.828 1.00 98.75 82 TYR A C 1
ATOM 632 O O . TYR A 1 82 ? 1.690 -5.959 6.317 1.00 98.75 82 TYR A O 1
ATOM 640 N N . ARG A 1 83 ? -0.380 -5.066 6.374 1.00 98.75 83 ARG A N 1
ATOM 641 C CA . ARG A 1 83 ? -0.767 -5.523 5.037 1.00 98.75 83 ARG A CA 1
ATOM 642 C C . ARG A 1 83 ? -0.191 -4.584 3.980 1.00 98.75 83 ARG A C 1
ATOM 644 O O . ARG A 1 83 ? 0.056 -3.413 4.270 1.00 98.75 83 ARG A O 1
ATOM 651 N N . VAL A 1 84 ? -0.004 -5.078 2.761 1.00 98.81 84 VAL A N 1
ATOM 652 C CA . VAL A 1 84 ? 0.595 -4.285 1.674 1.00 98.81 84 VAL A CA 1
ATOM 653 C C . VAL A 1 84 ? -0.340 -4.232 0.472 1.00 98.81 84 VAL A C 1
ATOM 655 O O . VAL A 1 84 ? -0.659 -5.263 -0.120 1.00 98.81 84 VAL A O 1
ATOM 658 N N . THR A 1 85 ? -0.745 -3.025 0.092 1.00 98.88 85 THR A N 1
ATOM 659 C CA . THR A 1 85 ? -1.253 -2.720 -1.255 1.00 98.88 85 THR A CA 1
ATOM 660 C C . THR A 1 85 ? -0.267 -1.772 -1.928 1.00 98.88 85 THR A C 1
ATOM 662 O O . THR A 1 85 ? 0.513 -1.142 -1.227 1.00 98.88 85 THR A O 1
ATOM 665 N N . ILE A 1 86 ? -0.216 -1.728 -3.256 1.00 98.75 86 ILE A N 1
ATOM 666 C CA . ILE A 1 86 ? 0.684 -0.836 -4.001 1.00 98.75 86 ILE A CA 1
ATOM 667 C C . ILE A 1 86 ? -0.055 -0.337 -5.240 1.00 98.75 86 ILE A C 1
ATOM 669 O O . ILE A 1 86 ? -0.510 -1.160 -6.036 1.00 98.75 86 ILE A O 1
ATOM 673 N N . HIS A 1 87 ? -0.147 0.977 -5.461 1.00 98.69 87 HIS A N 1
ATOM 674 C CA . HIS A 1 87 ? -0.583 1.491 -6.767 1.00 98.69 87 HIS A CA 1
ATOM 675 C C . HIS A 1 87 ? 0.426 1.064 -7.830 1.00 98.69 87 HIS A C 1
ATOM 677 O O . HIS A 1 87 ? 1.605 1.351 -7.679 1.00 98.69 87 HIS A O 1
ATOM 683 N N . ALA A 1 88 ? 0.024 0.389 -8.899 1.00 98.25 88 ALA A N 1
ATOM 684 C CA . ALA A 1 88 ? 0.960 0.010 -9.955 1.00 98.25 88 ALA A CA 1
ATOM 685 C C . ALA A 1 88 ? 0.244 -0.238 -11.280 1.00 98.25 88 ALA A C 1
ATOM 687 O O . ALA A 1 88 ? -0.890 -0.716 -11.316 1.00 98.25 88 ALA A O 1
ATOM 688 N N . GLY A 1 89 ? 0.935 0.045 -12.381 1.00 97.06 89 GLY A N 1
ATOM 689 C CA . GLY A 1 89 ? 0.414 -0.090 -13.732 1.00 97.06 89 GLY A CA 1
ATOM 690 C C 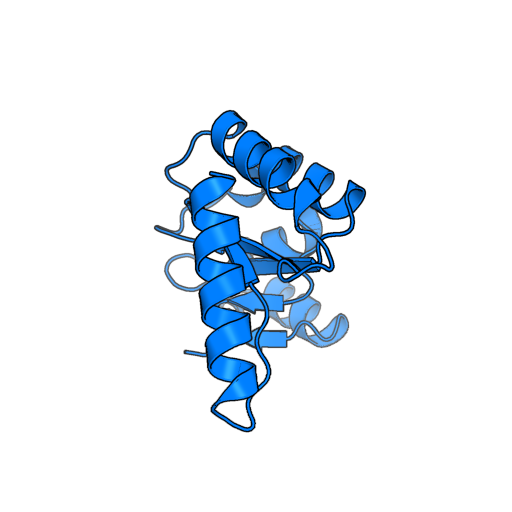. GLY A 1 89 ? -0.766 0.836 -14.010 1.00 97.06 89 GLY A C 1
ATOM 691 O O . GLY A 1 89 ? -1.656 0.430 -14.749 1.00 97.06 89 GLY A O 1
ATOM 692 N N . GLU A 1 90 ? -0.806 2.026 -13.406 1.00 96.06 90 GLU A N 1
ATOM 693 C CA . GLU A 1 90 ? -1.808 3.065 -13.681 1.00 96.06 90 GLU A CA 1
ATOM 694 C C . GLU A 1 90 ? -1.336 3.974 -14.821 1.00 96.06 90 GLU A C 1
ATOM 696 O O . GLU A 1 90 ? -2.019 4.112 -15.836 1.00 96.06 90 GLU A O 1
ATOM 701 N N . ALA A 1 91 ? -0.155 4.574 -14.648 1.00 93.31 91 ALA A N 1
ATOM 702 C CA . ALA A 1 91 ? 0.427 5.555 -15.562 1.00 93.31 91 ALA A CA 1
ATOM 703 C C . ALA A 1 91 ? 1.737 5.068 -16.203 1.00 93.31 91 ALA A C 1
ATOM 705 O O . ALA A 1 91 ? 2.184 5.654 -17.190 1.00 93.31 91 ALA A O 1
ATOM 706 N N . ALA A 1 92 ? 2.335 4.003 -15.661 1.00 91.69 92 ALA A N 1
ATOM 707 C CA . ALA A 1 92 ? 3.507 3.346 -16.227 1.00 91.69 92 ALA A CA 1
ATOM 708 C C . ALA A 1 92 ? 3.123 2.022 -16.918 1.00 91.69 92 ALA A C 1
ATOM 710 O O . ALA A 1 92 ? 2.234 1.989 -17.769 1.00 91.69 92 ALA A O 1
ATOM 711 N N . SER A 1 93 ? 3.806 0.921 -16.598 1.00 95.00 93 SER A N 1
ATOM 712 C CA . SER A 1 93 ? 3.673 -0.357 -17.302 1.00 95.00 93 SER A CA 1
ATOM 713 C C . SER A 1 93 ? 3.296 -1.508 -16.367 1.00 95.00 93 SER A C 1
ATOM 715 O O . SER A 1 93 ? 3.412 -1.420 -15.145 1.00 95.00 93 SER A O 1
ATOM 717 N N . GLY A 1 94 ? 2.881 -2.640 -16.943 1.00 97.31 94 GLY A N 1
ATOM 718 C CA . GLY A 1 94 ? 2.669 -3.875 -16.185 1.00 97.31 94 GLY A CA 1
ATOM 719 C C . GLY A 1 94 ? 3.934 -4.408 -15.496 1.00 97.31 94 GLY A C 1
ATOM 720 O O . GLY A 1 94 ? 3.810 -5.200 -14.566 1.00 97.31 94 GLY A O 1
ATOM 721 N N . VAL A 1 95 ? 5.135 -3.950 -15.879 1.00 97.94 95 VAL A N 1
ATOM 722 C CA . VAL A 1 95 ? 6.385 -4.296 -15.177 1.00 97.94 95 VAL A CA 1
ATOM 723 C C . VAL A 1 95 ? 6.325 -3.823 -13.727 1.00 97.94 95 VAL A C 1
ATOM 725 O O . VAL A 1 95 ? 6.637 -4.593 -12.827 1.00 97.94 95 VAL A O 1
ATOM 728 N N . ASN A 1 96 ? 5.795 -2.626 -13.476 1.00 98.06 96 ASN A N 1
ATOM 729 C CA . ASN A 1 96 ? 5.623 -2.117 -12.117 1.00 98.06 96 ASN A CA 1
ATOM 730 C C . ASN A 1 96 ? 4.668 -2.975 -11.279 1.00 98.06 96 ASN A C 1
ATOM 732 O O . ASN A 1 96 ? 4.867 -3.127 -10.076 1.00 98.06 96 ASN A O 1
ATOM 736 N N . VAL A 1 97 ? 3.641 -3.568 -11.899 1.00 98.56 97 VAL A N 1
ATOM 737 C CA . VAL A 1 97 ? 2.738 -4.503 -11.210 1.00 98.56 97 VAL A CA 1
ATOM 738 C C . VAL A 1 97 ? 3.475 -5.789 -10.852 1.00 98.56 97 VAL A C 1
ATOM 740 O O . VAL A 1 97 ? 3.369 -6.267 -9.722 1.00 98.56 97 VAL A O 1
ATOM 743 N N . LEU A 1 98 ? 4.247 -6.336 -11.796 1.00 98.50 98 LEU A N 1
ATOM 744 C CA . LEU A 1 98 ? 5.079 -7.513 -11.557 1.00 98.50 98 LEU A CA 1
ATOM 745 C C . LEU A 1 98 ? 6.055 -7.258 -10.398 1.00 98.50 98 LEU A C 1
ATOM 747 O O . LEU A 1 98 ? 6.089 -8.031 -9.442 1.00 98.50 98 LEU A O 1
ATOM 751 N N . GLU A 1 99 ? 6.768 -6.135 -10.430 1.00 98.50 99 GLU A N 1
ATOM 752 C CA . GLU A 1 99 ? 7.716 -5.727 -9.393 1.00 98.50 99 GLU A CA 1
ATOM 753 C C . GLU A 1 99 ? 7.043 -5.482 -8.036 1.00 98.50 99 GLU A C 1
ATOM 755 O O . GLU A 1 99 ? 7.536 -5.953 -7.009 1.00 98.50 99 GLU A O 1
ATOM 760 N N . ALA A 1 100 ? 5.883 -4.824 -7.998 1.00 98.62 100 ALA A N 1
ATOM 761 C CA . ALA A 1 100 ? 5.122 -4.637 -6.765 1.00 98.62 100 ALA A CA 1
ATOM 762 C C . ALA A 1 100 ? 4.754 -5.983 -6.108 1.00 98.62 100 ALA A C 1
ATOM 764 O O . ALA A 1 100 ? 4.885 -6.156 -4.892 1.00 98.62 100 ALA A O 1
ATOM 765 N N . VAL A 1 101 ? 4.357 -6.984 -6.896 1.00 98.69 101 VAL A N 1
ATOM 766 C CA . VAL A 1 101 ? 4.010 -8.314 -6.371 1.00 98.69 101 VAL A CA 1
ATOM 767 C C . VAL A 1 101 ? 5.257 -9.132 -6.005 1.00 98.69 101 VAL A C 1
ATOM 769 O O . VAL A 1 101 ? 5.270 -9.840 -4.993 1.00 98.69 101 VAL A O 1
ATOM 772 N N . GLU A 1 102 ? 6.321 -9.084 -6.806 1.00 98.44 102 GLU A N 1
ATOM 773 C CA . GLU A 1 102 ? 7.510 -9.918 -6.598 1.00 98.44 102 GLU A CA 1
ATOM 774 C C . GLU A 1 102 ? 8.492 -9.348 -5.583 1.00 98.44 102 GLU A C 1
ATOM 776 O O . GLU A 1 102 ? 9.039 -10.112 -4.783 1.00 98.44 102 GLU A O 1
ATOM 781 N N . ILE A 1 103 ? 8.708 -8.038 -5.584 1.00 98.56 103 ILE A N 1
ATOM 782 C CA . ILE A 1 103 ? 9.741 -7.368 -4.788 1.00 98.56 103 ILE A CA 1
ATOM 783 C C . ILE A 1 103 ? 9.149 -6.866 -3.479 1.00 98.56 103 ILE A C 1
ATOM 785 O O . ILE A 1 103 ? 9.664 -7.205 -2.410 1.00 98.56 103 ILE A O 1
ATOM 789 N N . LEU A 1 104 ? 8.048 -6.117 -3.573 1.00 98.62 104 LEU A N 1
ATOM 790 C CA . LEU A 1 104 ? 7.372 -5.500 -2.426 1.00 98.62 104 LEU A CA 1
ATOM 791 C C . LEU A 1 104 ? 6.374 -6.440 -1.738 1.00 98.62 104 LEU A C 1
ATOM 793 O O . LEU A 1 104 ? 5.887 -6.145 -0.649 1.00 98.62 104 LEU A O 1
ATOM 797 N N . LYS A 1 105 ? 6.095 -7.599 -2.350 1.00 98.69 105 LYS A N 1
ATOM 798 C CA . LYS A 1 105 ? 5.158 -8.613 -1.838 1.00 98.69 105 LYS A CA 1
ATOM 799 C C . LYS A 1 105 ? 3.748 -8.053 -1.619 1.00 98.69 105 LYS A C 1
ATOM 801 O O . LYS A 1 105 ? 3.084 -8.445 -0.660 1.00 98.69 105 LYS A O 1
ATOM 806 N N . ALA A 1 106 ? 3.309 -7.159 -2.505 1.00 98.75 106 ALA A N 1
ATOM 807 C CA . ALA A 1 106 ? 1.968 -6.596 -2.469 1.00 98.75 106 ALA A CA 1
ATOM 808 C C . ALA A 1 106 ? 0.898 -7.701 -2.507 1.00 98.75 106 ALA A C 1
ATOM 810 O O . ALA A 1 106 ? 0.974 -8.636 -3.308 1.00 98.75 106 ALA A O 1
ATOM 811 N N . GLU A 1 107 ? -0.096 -7.591 -1.628 1.00 98.69 107 GLU A N 1
ATOM 812 C CA . GLU A 1 107 ? -1.241 -8.506 -1.537 1.00 98.69 107 GLU A CA 1
ATOM 813 C C . GLU A 1 107 ? -2.396 -8.040 -2.435 1.00 98.69 107 GLU A C 1
ATOM 815 O O . GLU A 1 107 ? -3.225 -8.843 -2.871 1.00 98.69 107 GLU A O 1
ATOM 820 N N . ARG A 1 108 ? -2.440 -6.734 -2.716 1.00 98.88 108 ARG A N 1
ATOM 821 C CA . ARG A 1 108 ? -3.372 -6.078 -3.636 1.00 98.88 108 ARG A CA 1
ATOM 822 C C . ARG A 1 108 ? -2.629 -5.034 -4.465 1.00 98.88 108 ARG A C 1
ATOM 824 O O . ARG A 1 108 ? -1.546 -4.595 -4.078 1.00 98.88 108 ARG A O 1
ATOM 831 N N . ILE A 1 109 ? -3.207 -4.664 -5.600 1.00 98.81 109 ILE A N 1
ATOM 832 C CA . ILE A 1 109 ? -2.654 -3.658 -6.507 1.00 98.81 109 ILE A CA 1
ATOM 833 C C . ILE A 1 109 ? -3.702 -2.578 -6.758 1.00 98.81 109 ILE A C 1
ATOM 835 O O . ILE A 1 109 ? -4.801 -2.886 -7.222 1.00 98.81 109 ILE A O 1
ATOM 839 N N . GLY A 1 110 ? -3.341 -1.325 -6.486 1.00 98.62 110 GLY A N 1
ATOM 840 C CA . GLY A 1 110 ? -4.088 -0.148 -6.922 1.00 98.62 110 GLY A CA 1
ATOM 841 C C . GLY A 1 110 ? -4.045 -0.041 -8.444 1.00 98.62 110 GLY A C 1
ATOM 842 O O . GLY A 1 110 ? -2.956 -0.027 -9.019 1.00 98.62 110 GLY A O 1
ATOM 843 N N . HIS A 1 111 ? -5.207 0.030 -9.097 1.00 98.00 111 HIS A N 1
ATOM 844 C CA . HIS A 1 111 ? -5.372 -0.006 -10.556 1.00 98.00 111 HIS A CA 1
ATOM 845 C C . HIS A 1 111 ? -4.965 -1.340 -11.205 1.00 98.00 111 HIS A C 1
ATOM 847 O O . HIS A 1 111 ? -5.792 -2.239 -11.342 1.00 98.00 111 HIS A O 1
ATOM 853 N N . GLY A 1 112 ? -3.714 -1.471 -11.660 1.00 97.75 112 GLY A N 1
ATOM 854 C CA . GLY A 1 112 ? -3.224 -2.646 -12.383 1.00 97.75 112 GLY A CA 1
ATOM 855 C C . GLY A 1 112 ? -3.606 -2.721 -13.866 1.00 97.75 112 GLY A C 1
ATOM 856 O O . GLY A 1 112 ? -3.472 -3.786 -14.464 1.00 97.75 112 GLY A O 1
ATOM 857 N N . ILE A 1 113 ? -4.066 -1.636 -14.501 1.00 97.19 113 ILE A N 1
ATOM 858 C CA . ILE A 1 113 ? -4.508 -1.665 -15.911 1.00 97.19 113 ILE A CA 1
ATOM 859 C C . ILE A 1 113 ? -3.376 -2.027 -16.892 1.00 97.19 113 ILE A C 1
ATOM 861 O O . ILE A 1 113 ? -3.610 -2.704 -17.898 1.00 97.19 113 ILE A O 1
ATOM 865 N N . GLY A 1 114 ? -2.135 -1.660 -16.565 1.00 96.75 114 GLY A N 1
ATOM 866 C CA . GLY A 1 114 ? -0.938 -1.915 -17.367 1.00 96.75 114 GLY A CA 1
ATOM 867 C C . GLY A 1 114 ? -0.565 -3.393 -17.530 1.00 96.75 114 GLY A C 1
ATOM 868 O O . GLY A 1 114 ? 0.242 -3.715 -18.402 1.00 96.75 114 GLY A O 1
ATOM 869 N N . ILE A 1 115 ? -1.160 -4.320 -16.760 1.00 98.00 115 ILE A N 1
ATOM 870 C CA . ILE A 1 115 ? -0.878 -5.762 -16.916 1.00 98.00 115 ILE A CA 1
ATOM 871 C C . ILE A 1 115 ? -1.287 -6.306 -18.285 1.00 98.00 115 ILE A C 1
ATOM 8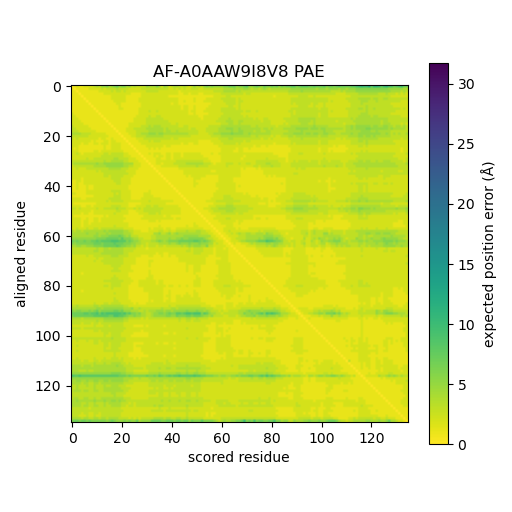73 O O . ILE A 1 115 ? -0.763 -7.331 -18.712 1.00 98.00 115 ILE A O 1
ATOM 877 N N . ARG A 1 116 ? -2.223 -5.642 -18.979 1.00 95.94 116 ARG A N 1
ATOM 878 C CA . ARG A 1 116 ? -2.714 -6.074 -20.297 1.00 95.94 116 ARG A CA 1
ATOM 879 C C . ARG A 1 116 ? -1.577 -6.253 -21.304 1.00 95.94 116 ARG A C 1
ATOM 881 O O . ARG A 1 116 ? -1.655 -7.132 -22.159 1.00 95.94 116 ARG A O 1
ATOM 888 N N . ASP A 1 117 ? -0.539 -5.436 -21.178 1.00 93.31 117 ASP A N 1
ATOM 889 C CA . ASP A 1 117 ? 0.541 -5.348 -22.153 1.00 93.31 117 ASP A CA 1
ATOM 890 C C . ASP A 1 117 ? 1.797 -6.129 -21.694 1.00 93.31 117 ASP A C 1
ATOM 892 O O . ASP A 1 117 ? 2.779 -6.217 -22.428 1.00 93.31 117 ASP A O 1
ATOM 896 N N . VAL A 1 118 ? 1.760 -6.755 -20.504 1.00 97.56 118 VAL A N 1
ATOM 897 C CA . VAL A 1 118 ? 2.874 -7.519 -19.911 1.00 97.56 118 VAL A CA 1
ATOM 898 C C . VAL A 1 118 ? 2.378 -8.876 -19.406 1.00 97.56 118 VAL A C 1
ATOM 900 O O . VAL A 1 118 ? 1.791 -8.990 -18.330 1.00 97.56 118 VAL A O 1
ATOM 903 N N . LYS A 1 119 ? 2.649 -9.938 -20.177 1.00 98.19 119 LYS A N 1
ATOM 904 C CA . LYS A 1 119 ? 2.138 -11.295 -19.908 1.00 98.19 119 LYS A CA 1
ATOM 905 C C . LYS A 1 119 ? 2.486 -11.812 -18.508 1.00 98.19 119 LYS A C 1
ATOM 907 O O . LYS A 1 119 ? 1.614 -12.360 -17.841 1.00 98.19 119 LYS A O 1
ATOM 912 N N . ASP A 1 120 ? 3.720 -11.617 -18.055 1.00 98.44 120 ASP A N 1
ATOM 913 C CA . ASP A 1 120 ? 4.158 -12.116 -16.745 1.00 98.44 120 ASP A CA 1
ATOM 914 C C . ASP A 1 120 ? 3.439 -11.397 -15.593 1.00 98.44 120 ASP A C 1
ATOM 916 O O . ASP A 1 120 ? 3.082 -12.024 -14.595 1.00 98.44 120 ASP A O 1
ATOM 920 N N . ALA A 1 121 ? 3.128 -10.108 -15.765 1.00 98.38 121 ALA A N 1
ATOM 921 C CA . ALA A 1 121 ? 2.330 -9.339 -14.815 1.00 98.38 121 ALA A CA 1
ATOM 922 C C . ALA A 1 121 ? 0.879 -9.842 -14.754 1.00 98.38 121 ALA A C 1
ATOM 924 O O . ALA A 1 121 ? 0.313 -10.004 -13.673 1.00 98.38 121 ALA A O 1
ATOM 925 N N . TYR A 1 122 ? 0.278 -10.152 -15.906 1.00 98.56 122 TYR A N 1
ATOM 926 C CA . TYR A 1 122 ? -1.040 -10.787 -15.942 1.00 98.56 122 TYR A CA 1
ATOM 927 C C . TYR A 1 122 ? -1.026 -12.156 -15.244 1.00 98.56 122 TYR A C 1
ATOM 929 O O . TYR A 1 122 ? -1.881 -12.446 -14.401 1.00 98.56 122 TYR A O 1
ATOM 937 N N . ASP A 1 123 ? -0.040 -12.994 -15.571 1.00 98.62 123 ASP A N 1
ATOM 938 C CA . ASP A 1 123 ? 0.061 -14.351 -15.046 1.00 98.62 123 ASP A CA 1
ATOM 939 C C . ASP A 1 123 ? 0.286 -14.357 -13.533 1.00 98.62 123 ASP A C 1
ATOM 941 O O . ASP A 1 123 ? -0.356 -15.140 -12.833 1.00 98.62 123 ASP A O 1
ATOM 945 N N . ILE A 1 124 ? 1.144 -13.485 -12.993 1.00 98.50 124 ILE A N 1
ATOM 946 C CA . ILE A 1 124 ? 1.391 -13.449 -11.548 1.00 98.50 124 ILE A CA 1
ATOM 947 C C . ILE A 1 124 ? 0.163 -12.974 -10.770 1.00 98.50 124 ILE A C 1
ATOM 949 O O . ILE A 1 124 ? -0.173 -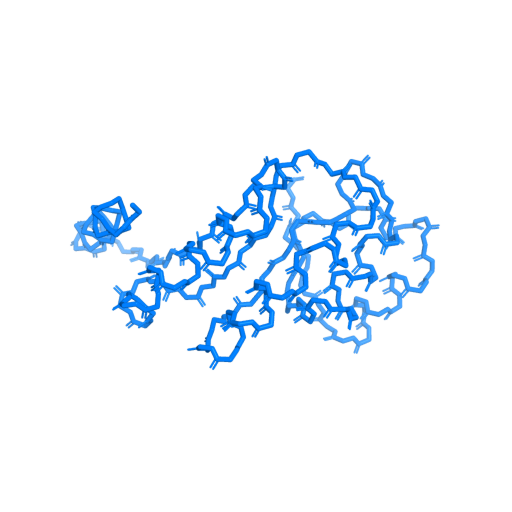13.585 -9.753 1.00 98.50 124 ILE A O 1
ATOM 953 N N . VAL A 1 125 ? -0.540 -11.948 -11.266 1.00 98.56 125 VAL A N 1
ATOM 954 C CA . VAL A 1 125 ? -1.777 -11.441 -10.654 1.00 98.56 125 VAL A CA 1
ATOM 955 C C . VAL A 1 125 ? -2.817 -12.555 -10.604 1.00 98.56 125 VAL A C 1
ATOM 957 O O . VAL A 1 125 ? -3.372 -12.843 -9.541 1.00 98.56 125 VAL A O 1
ATOM 960 N N . LYS A 1 126 ? -3.015 -13.251 -11.729 1.00 98.31 126 LYS A N 1
ATOM 961 C CA . LYS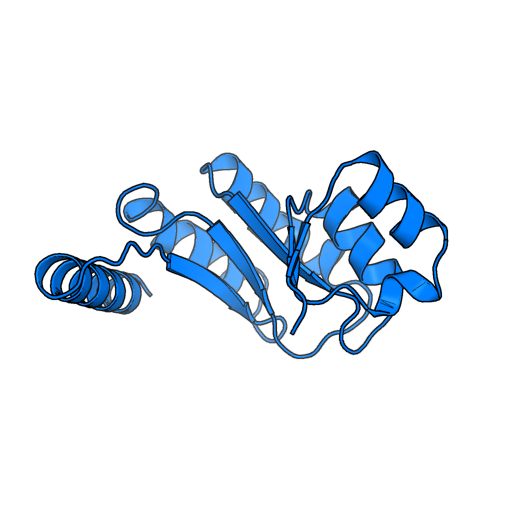 A 1 126 ? -3.955 -14.368 -11.835 1.00 98.31 126 LYS A CA 1
ATOM 962 C C . LYS A 1 126 ? -3.565 -15.546 -10.940 1.00 98.31 126 LYS A C 1
ATOM 964 O O . LYS A 1 126 ? -4.397 -16.048 -10.193 1.00 98.31 126 LYS A O 1
ATOM 969 N N . ASN A 1 127 ? -2.314 -15.995 -11.003 1.00 98.44 127 ASN A N 1
ATOM 970 C CA . ASN A 1 127 ? -1.867 -17.211 -10.321 1.00 98.44 127 ASN A CA 1
ATOM 971 C C . ASN A 1 127 ? -1.790 -17.041 -8.800 1.00 98.44 127 ASN A C 1
ATOM 973 O O . ASN A 1 127 ? -2.031 -18.000 -8.067 1.00 98.44 127 ASN A O 1
ATOM 977 N N . LYS A 1 128 ? -1.462 -15.837 -8.314 1.00 98.12 128 LYS A N 1
ATOM 978 C CA . LYS A 1 128 ? -1.402 -15.535 -6.876 1.00 98.12 128 LYS A CA 1
ATOM 979 C C . LYS A 1 128 ? -2.714 -14.989 -6.306 1.00 98.12 128 LYS A C 1
ATOM 981 O O . LYS A 1 128 ? -2.764 -14.721 -5.111 1.00 98.12 128 LYS A O 1
ATOM 986 N N . ASN A 1 129 ? -3.769 -14.869 -7.120 1.00 97.81 129 ASN A N 1
ATOM 987 C CA . ASN A 1 129 ? -5.048 -14.254 -6.744 1.00 97.81 129 ASN A CA 1
ATOM 988 C C . ASN A 1 129 ? -4.873 -12.848 -6.143 1.00 97.81 129 ASN A C 1
ATOM 990 O O . ASN A 1 129 ? -5.480 -12.519 -5.123 1.00 97.81 129 ASN A O 1
ATOM 994 N N . ILE A 1 130 ? -4.025 -12.029 -6.768 1.00 98.62 130 ILE A N 1
ATOM 995 C CA . ILE A 1 130 ? -3.837 -10.635 -6.359 1.00 98.62 130 ILE A CA 1
ATOM 996 C C . ILE A 1 130 ? -5.088 -9.848 -6.744 1.00 98.62 130 ILE A C 1
ATOM 998 O O . ILE A 1 130 ? -5.523 -9.877 -7.896 1.00 98.62 130 ILE A O 1
ATOM 1002 N N . VAL A 1 131 ? -5.678 -9.149 -5.776 1.00 98.50 131 VAL A N 1
ATOM 1003 C CA . VAL A 1 131 ? -6.852 -8.303 -6.022 1.00 98.50 131 VAL A CA 1
ATOM 1004 C C . VAL A 1 131 ? -6.411 -7.015 -6.716 1.00 98.50 131 VAL A C 1
ATOM 1006 O O . VAL A 1 131 ? -5.487 -6.354 -6.245 1.00 98.50 131 VAL A O 1
ATOM 1009 N N . LEU A 1 132 ? -7.099 -6.656 -7.803 1.00 98.50 132 LEU A N 1
ATOM 1010 C CA . LEU A 1 132 ? -6.958 -5.362 -8.472 1.00 98.50 132 LEU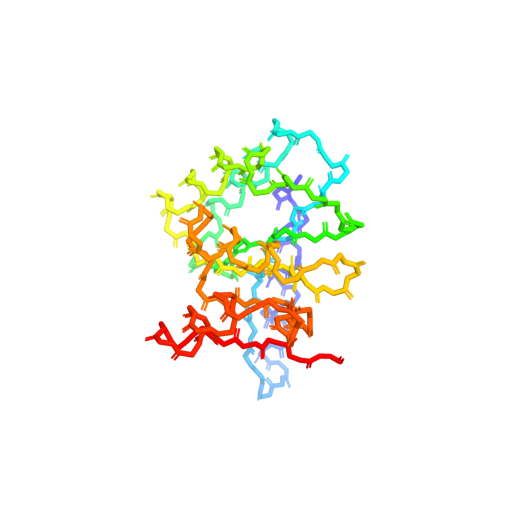 A CA 1
ATOM 1011 C C . LEU A 1 132 ? -8.031 -4.396 -7.959 1.00 98.50 132 LEU A C 1
ATOM 1013 O O . LEU A 1 132 ? -9.229 -4.675 -8.057 1.00 98.50 132 LEU A O 1
ATOM 1017 N N . GLU A 1 133 ? -7.603 -3.268 -7.408 1.00 98.44 133 GLU A N 1
ATOM 1018 C CA . GLU A 1 133 ? -8.461 -2.185 -6.931 1.00 98.44 133 GLU A CA 1
ATOM 1019 C C . GLU A 1 133 ? -8.757 -1.250 -8.118 1.00 98.44 133 GLU A C 1
ATOM 1021 O O . GLU A 1 133 ? -8.064 -0.260 -8.345 1.00 98.44 133 GLU A O 1
ATOM 1026 N N . MET A 1 134 ? -9.737 -1.635 -8.942 1.00 97.00 134 MET A N 1
ATOM 1027 C CA . MET A 1 134 ? -10.091 -0.918 -10.174 1.00 97.00 134 MET A CA 1
ATOM 1028 C C . MET A 1 134 ? -10.822 0.400 -9.877 1.00 97.00 134 MET A C 1
ATOM 1030 O O . MET A 1 134 ? -11.851 0.386 -9.197 1.00 97.00 134 MET A O 1
ATOM 1034 N N . CYS A 1 135 ? -10.323 1.494 -10.462 1.00 92.94 135 CYS A N 1
ATOM 1035 C CA . CYS A 1 135 ? -10.879 2.850 -10.395 1.00 92.94 135 CYS A CA 1
ATOM 1036 C C . CYS A 1 135 ? -11.273 3.340 -11.792 1.00 92.94 135 CYS A C 1
ATOM 1038 O O . CYS A 1 135 ? -10.421 3.223 -12.705 1.00 92.94 135 CYS A O 1
#

Foldseek 3Di:
DLVVQVVVLVVQVVDVVVDVDHAADEAEDELPDALVVLLVSLVSCLVCDVVRHAAYEYDDDDDPPSLVRNLVSLVSSVVSPHAYEYADQPPDALVRLLSCCPRSVHQEYEASPRVVVPVSSVCCCVVSVHHYPHD